Protein AF-A0A924KSQ8-F1 (afdb_monomer)

pLDDT: mean 70.54, std 17.32, range [38.16, 94.81]

Solvent-accessible surface area (backbone atoms only — not comparable to full-atom values): 5058 Å² total; per-residue (Å²): 139,86,83,75,82,76,85,67,76,65,62,59,57,54,50,54,51,51,52,50,52,54,52,53,51,53,56,52,53,62,58,58,72,62,70,73,80,62,87,92,65,68,53,70,46,81,47,79,50,79,47,78,81,49,103,78,31,40,35,40,37,42,36,40,36,39,37,47,100,92,48,76,49,78,51,73,50,74,49,76,83

Structure (mmCIF, N/CA/C/O backbone):
data_AF-A0A924KSQ8-F1
#
_entry.id   AF-A0A924KSQ8-F1
#
loop_
_atom_site.group_PDB
_atom_site.id
_atom_site.type_symbol
_atom_site.label_atom_id
_atom_site.label_alt_id
_atom_site.label_comp_id
_atom_site.label_asym_id
_atom_site.label_entity_id
_atom_site.label_seq_id
_atom_site.pdbx_PDB_ins_code
_atom_site.Cartn_x
_atom_site.Cartn_y
_atom_site.Cartn_z
_atom_site.occupancy
_atom_site.B_iso_or_equiv
_atom_site.auth_seq_id
_atom_site.auth_comp_id
_atom_site.auth_asym_id
_atom_site.auth_atom_id
_atom_site.pdbx_PDB_model_num
ATOM 1 N N . MET A 1 1 ? 16.434 11.045 54.935 1.00 40.16 1 MET A N 1
ATOM 2 C CA . MET A 1 1 ? 16.280 12.031 53.845 1.00 40.16 1 MET A CA 1
ATOM 3 C C . MET A 1 1 ? 16.000 11.233 52.578 1.00 40.16 1 MET A C 1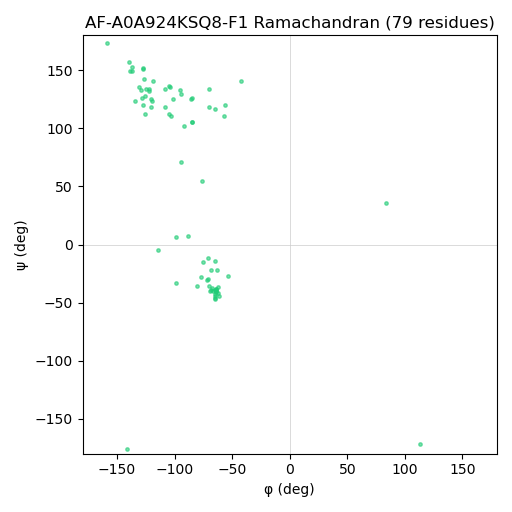
ATOM 5 O O . MET A 1 1 ? 16.879 10.504 52.147 1.00 40.16 1 MET A O 1
ATOM 9 N N . ASN A 1 2 ? 14.752 11.219 52.100 1.00 38.16 2 ASN A N 1
ATOM 10 C CA . ASN A 1 2 ? 14.304 10.366 50.992 1.00 38.16 2 ASN A CA 1
ATOM 11 C C . ASN A 1 2 ? 14.198 11.236 49.731 1.00 38.16 2 ASN A C 1
ATOM 13 O O . ASN A 1 2 ? 13.362 12.136 49.694 1.00 38.16 2 ASN A O 1
ATOM 17 N N . ILE A 1 3 ? 15.082 11.037 48.752 1.00 49.28 3 ILE A N 1
ATOM 18 C CA . ILE A 1 3 ? 15.092 11.810 47.504 1.00 49.28 3 ILE A CA 1
ATOM 19 C C . ILE A 1 3 ? 14.225 11.042 46.508 1.00 49.28 3 ILE A C 1
ATOM 21 O O . ILE A 1 3 ? 14.648 10.018 45.977 1.00 49.28 3 ILE A O 1
ATOM 25 N N . GLN A 1 4 ? 12.991 11.496 46.286 1.00 48.91 4 GLN A N 1
ATOM 26 C CA . GLN A 1 4 ? 12.183 10.966 45.190 1.00 48.91 4 GLN A CA 1
ATOM 27 C C . GLN A 1 4 ? 12.769 11.428 43.845 1.00 48.91 4 GLN A C 1
ATOM 29 O O . GLN A 1 4 ? 13.062 12.618 43.703 1.00 48.91 4 GLN A O 1
ATOM 34 N N . PRO A 1 5 ? 12.927 10.539 42.848 1.00 49.03 5 PRO A N 1
ATOM 35 C CA . PRO A 1 5 ? 13.264 10.954 41.496 1.00 49.03 5 PRO A CA 1
ATOM 36 C C . PRO A 1 5 ? 12.048 11.658 40.887 1.00 49.03 5 PRO A C 1
ATOM 38 O O . PRO A 1 5 ? 10.966 11.085 40.758 1.00 49.03 5 PRO A O 1
ATOM 41 N N . THR A 1 6 ? 12.214 12.930 40.545 1.00 52.62 6 THR A N 1
ATOM 42 C CA . THR A 1 6 ? 11.217 13.712 39.822 1.00 52.62 6 THR A CA 1
ATOM 43 C C . THR A 1 6 ? 11.044 13.123 38.423 1.00 52.62 6 THR A C 1
ATOM 45 O O . THR A 1 6 ? 11.970 13.105 37.616 1.00 52.62 6 THR A O 1
ATOM 48 N N . ASN A 1 7 ? 9.844 12.617 38.130 1.00 54.91 7 ASN A N 1
ATOM 49 C CA . ASN A 1 7 ? 9.447 12.233 36.779 1.00 54.91 7 ASN A CA 1
ATOM 50 C C . ASN A 1 7 ? 9.595 13.456 35.867 1.00 54.91 7 ASN A C 1
ATOM 52 O O . ASN A 1 7 ? 8.856 14.426 36.019 1.00 54.91 7 ASN A O 1
ATOM 56 N N . THR A 1 8 ? 10.564 13.435 34.951 1.00 49.81 8 THR A N 1
ATOM 57 C CA . THR A 1 8 ? 10.835 14.534 34.021 1.00 49.81 8 THR A CA 1
ATOM 58 C C . THR A 1 8 ? 9.931 14.417 32.782 1.00 49.81 8 THR A C 1
ATOM 60 O O . THR A 1 8 ? 10.196 13.596 31.898 1.00 49.81 8 THR A O 1
ATOM 63 N N . PRO A 1 9 ? 8.881 15.253 32.640 1.00 52.56 9 PRO A N 1
ATOM 64 C CA . PRO A 1 9 ? 8.002 15.246 31.461 1.00 52.56 9 PRO A CA 1
ATOM 65 C C . PRO A 1 9 ? 8.723 15.651 30.160 1.00 52.56 9 PRO A C 1
ATOM 67 O O . PRO A 1 9 ? 8.224 15.407 29.063 1.00 5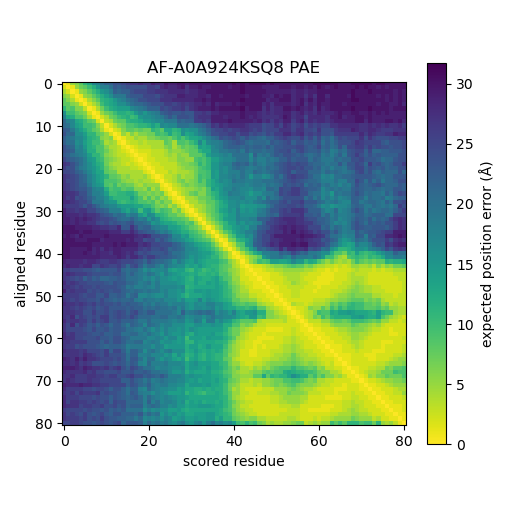2.56 9 PRO A O 1
ATOM 70 N N . PHE A 1 10 ? 9.927 16.222 30.260 1.00 52.72 10 PHE A N 1
ATOM 71 C CA . PHE A 1 10 ? 10.728 16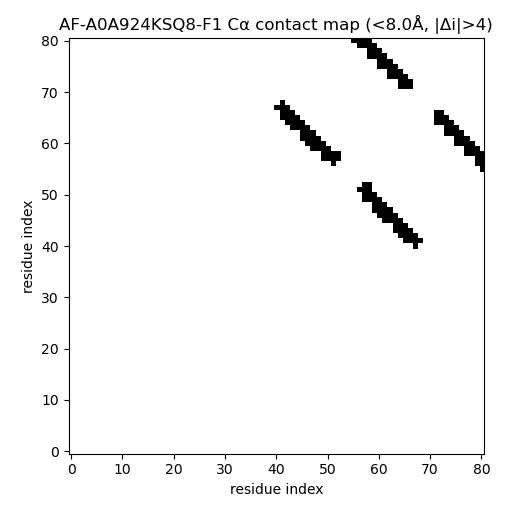.706 29.132 1.00 52.72 10 PHE A CA 1
ATOM 72 C C . PHE A 1 10 ? 11.271 15.595 28.215 1.00 52.72 10 PHE A C 1
ATOM 74 O O . PHE A 1 10 ? 11.544 15.841 27.041 1.00 52.72 10 PHE A O 1
ATOM 81 N N . THR A 1 11 ? 11.385 14.360 28.712 1.00 53.81 11 THR A N 1
ATOM 82 C CA . THR A 1 11 ? 11.992 13.245 27.964 1.00 53.81 11 THR A CA 1
ATOM 83 C C . THR A 1 11 ? 11.099 12.748 26.819 1.00 53.81 11 THR A C 1
ATOM 85 O O . THR A 1 11 ? 11.600 12.309 25.786 1.00 53.81 11 THR A O 1
ATOM 88 N N . ASN A 1 12 ? 9.774 12.841 26.962 1.00 56.09 12 ASN A N 1
ATOM 89 C CA . ASN A 1 12 ? 8.827 12.358 25.949 1.00 56.09 12 ASN A CA 1
ATOM 90 C C . ASN A 1 12 ? 8.649 13.353 24.792 1.00 56.09 12 ASN A C 1
ATOM 92 O O . ASN A 1 12 ? 8.555 12.935 23.640 1.00 56.09 12 ASN A O 1
ATOM 96 N N . GLY A 1 13 ? 8.685 14.659 25.077 1.00 59.31 13 GLY A N 1
ATOM 97 C CA . GLY A 1 13 ? 8.634 15.702 24.046 1.00 59.31 13 GLY A CA 1
ATOM 98 C C . GLY A 1 13 ? 9.874 15.703 23.150 1.00 59.31 13 GLY A C 1
ATOM 99 O O . GLY A 1 13 ? 9.756 15.808 21.932 1.00 59.31 13 GLY A O 1
ATOM 100 N N . ALA A 1 14 ? 11.057 15.489 23.735 1.00 60.28 14 ALA A N 1
ATOM 101 C CA . ALA A 1 14 ? 12.303 15.372 22.980 1.00 60.28 14 ALA A CA 1
ATOM 102 C C . ALA A 1 14 ? 12.316 14.144 22.050 1.00 60.28 14 ALA A C 1
ATOM 104 O O . ALA A 1 14 ? 12.781 14.239 20.917 1.00 60.28 14 ALA A O 1
ATOM 105 N N . LYS A 1 15 ? 11.755 13.009 22.496 1.00 61.38 15 LYS A N 1
ATOM 106 C CA . LYS A 1 15 ? 11.600 11.802 21.667 1.00 61.38 15 LYS A CA 1
ATOM 107 C C . LYS A 1 15 ? 10.646 12.032 20.497 1.00 61.38 15 LYS A C 1
ATOM 109 O O . LYS A 1 15 ? 10.993 11.695 19.373 1.00 61.38 15 LYS A O 1
ATOM 114 N N . LEU A 1 16 ? 9.491 12.654 20.743 1.00 62.97 16 LEU A N 1
ATOM 115 C CA . LEU A 1 16 ? 8.522 12.982 19.694 1.00 62.97 16 LEU A CA 1
ATOM 116 C C . LEU A 1 16 ? 9.121 13.931 18.646 1.00 62.97 16 LEU A C 1
ATOM 118 O O . LEU A 1 16 ? 8.971 13.704 17.448 1.00 62.97 16 LEU A O 1
ATOM 122 N N . LEU A 1 17 ? 9.840 14.962 19.098 1.00 68.94 17 LEU A N 1
ATOM 123 C CA . LEU A 1 17 ? 10.505 15.919 18.218 1.00 68.94 17 LEU A CA 1
ATOM 124 C C . LEU A 1 17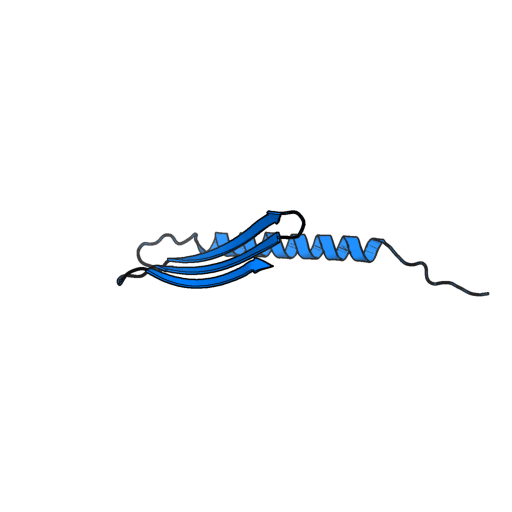 ? 11.607 15.250 17.386 1.00 68.94 17 LEU A C 1
ATOM 126 O O . LEU A 1 17 ? 11.683 15.481 16.182 1.00 68.94 17 LEU A O 1
ATOM 130 N N . ALA A 1 18 ? 12.415 14.379 17.997 1.00 66.06 18 ALA A N 1
ATOM 131 C CA . ALA A 1 18 ? 13.433 13.606 17.291 1.00 66.06 18 ALA A CA 1
ATOM 132 C C . ALA A 1 18 ? 12.817 12.668 16.237 1.00 66.06 18 ALA A C 1
ATOM 134 O O . ALA A 1 18 ? 13.316 12.598 15.116 1.00 66.06 18 ALA A O 1
ATOM 135 N N . SER A 1 19 ? 11.703 11.998 16.557 1.00 59.00 19 SER A N 1
ATOM 136 C CA . SER A 1 19 ? 10.964 11.159 15.606 1.00 59.00 19 SER A CA 1
ATOM 137 C C . SER A 1 19 ? 10.382 11.965 14.440 1.00 59.00 19 SER A C 1
ATOM 139 O O . SER A 1 19 ? 10.451 11.511 13.299 1.00 59.00 19 SER A O 1
ATOM 141 N N . LEU A 1 20 ? 9.865 13.173 14.694 1.00 63.78 20 LEU A N 1
ATOM 142 C CA . LEU A 1 20 ? 9.388 14.069 13.637 1.00 63.78 20 LEU A CA 1
ATOM 143 C C . LEU A 1 20 ? 10.530 14.527 12.721 1.00 63.78 20 LEU A C 1
ATOM 145 O O . LEU A 1 20 ? 10.375 14.494 11.504 1.00 63.78 20 LEU A O 1
ATOM 149 N N . PHE A 1 21 ? 11.677 14.910 13.289 1.00 62.84 21 PHE A N 1
ATOM 150 C CA . PHE A 1 21 ? 12.856 15.324 12.519 1.00 62.84 21 PHE A CA 1
ATOM 151 C C . PHE A 1 21 ? 13.428 14.190 11.658 1.00 62.84 21 PHE A C 1
ATOM 153 O O . PHE A 1 21 ? 13.798 14.410 10.505 1.00 62.84 21 PHE A O 1
ATOM 160 N N . LEU A 1 22 ? 13.483 12.966 12.188 1.00 60.44 22 LEU A N 1
ATOM 161 C CA . LEU A 1 22 ? 13.902 11.786 11.423 1.00 60.44 22 LEU A CA 1
ATOM 162 C C . LEU A 1 22 ? 12.935 11.483 10.269 1.00 60.44 22 LEU A C 1
ATOM 164 O O . LEU A 1 22 ? 13.372 11.176 9.164 1.00 60.44 22 LEU A O 1
ATOM 168 N N . CYS A 1 23 ? 11.628 11.625 10.496 1.00 54.69 23 CYS A N 1
ATOM 169 C CA . CYS A 1 23 ? 10.619 11.433 9.455 1.00 54.69 23 CYS A CA 1
ATOM 170 C C . CYS A 1 23 ? 10.739 12.482 8.333 1.00 5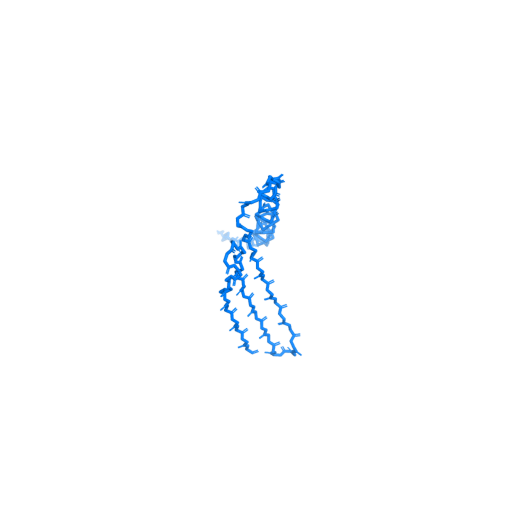4.69 23 CYS A C 1
ATOM 172 O O . CYS A 1 23 ? 10.779 12.131 7.154 1.00 54.69 23 CYS A O 1
ATOM 174 N N . THR A 1 24 ? 10.869 13.769 8.674 1.00 58.44 24 THR A N 1
ATOM 175 C CA . THR A 1 24 ? 10.962 14.844 7.668 1.00 58.44 24 THR A CA 1
ATOM 176 C C . THR A 1 24 ? 12.254 14.780 6.856 1.00 58.44 24 THR A C 1
ATOM 178 O O . THR A 1 24 ? 12.227 15.014 5.647 1.00 58.44 24 THR A O 1
ATOM 181 N N . THR A 1 25 ? 13.374 14.417 7.485 1.00 58.62 25 THR A N 1
ATOM 182 C CA . THR A 1 25 ? 14.661 14.242 6.791 1.00 58.62 25 THR A CA 1
ATOM 183 C C . THR A 1 25 ? 14.663 13.039 5.852 1.00 58.62 25 THR A C 1
ATOM 185 O O . THR A 1 25 ? 15.166 13.163 4.737 1.00 58.62 25 THR A O 1
ATOM 188 N N . PHE A 1 26 ? 14.043 11.919 6.236 1.00 55.69 26 PHE A N 1
ATOM 189 C CA . PHE A 1 26 ? 13.905 10.749 5.362 1.00 55.69 26 PHE A CA 1
ATOM 190 C C . PHE A 1 26 ? 13.024 11.035 4.135 1.00 55.69 26 PHE A C 1
ATOM 192 O O . PHE A 1 26 ? 13.348 10.635 3.017 1.00 55.69 26 PHE A O 1
ATOM 199 N N . CYS A 1 27 ? 11.938 11.794 4.310 1.00 54.88 27 CYS A N 1
ATOM 200 C CA . CYS A 1 27 ? 11.109 12.236 3.187 1.00 54.88 27 CYS A CA 1
ATOM 201 C C . CYS A 1 27 ? 11.879 13.172 2.237 1.00 54.88 27 CYS A C 1
ATOM 203 O O . CYS A 1 27 ? 11.738 13.068 1.020 1.00 54.88 27 CYS A O 1
ATOM 205 N N . ALA A 1 28 ? 12.723 14.062 2.769 1.00 53.22 28 ALA A N 1
ATOM 206 C CA . ALA A 1 28 ? 13.516 14.988 1.960 1.00 53.22 28 ALA A CA 1
ATOM 207 C C . ALA A 1 28 ? 14.615 14.285 1.141 1.00 53.22 28 ALA A C 1
ATOM 209 O O . ALA A 1 28 ? 14.817 14.625 -0.025 1.00 53.22 28 ALA A O 1
ATOM 210 N N . THR A 1 29 ? 15.301 13.284 1.704 1.00 56.44 29 THR A N 1
ATOM 211 C CA . THR A 1 29 ? 16.332 12.518 0.977 1.00 56.44 29 THR A CA 1
ATOM 212 C C . THR A 1 29 ? 15.735 11.626 -0.110 1.00 56.44 29 THR A C 1
ATOM 214 O O . THR A 1 29 ? 16.310 11.529 -1.195 1.00 56.44 29 THR A O 1
ATOM 217 N N . ALA A 1 30 ? 14.554 11.047 0.126 1.00 52.56 30 ALA A N 1
ATOM 218 C CA . ALA A 1 30 ? 13.827 10.280 -0.884 1.00 52.56 30 ALA A CA 1
ATOM 219 C C . ALA A 1 30 ? 13.427 11.138 -2.101 1.00 52.56 30 ALA A C 1
ATOM 221 O O . ALA A 1 30 ? 13.499 10.668 -3.235 1.00 52.56 30 ALA A O 1
ATOM 222 N N . MET A 1 31 ? 13.071 12.412 -1.890 1.00 56.59 31 MET A N 1
ATOM 223 C CA . MET A 1 31 ? 12.792 13.359 -2.981 1.00 56.59 31 MET A CA 1
ATOM 224 C C . MET A 1 31 ? 14.063 13.892 -3.662 1.00 56.59 31 MET A C 1
ATOM 226 O O . MET A 1 31 ? 14.032 14.232 -4.839 1.00 56.59 31 MET A O 1
ATOM 230 N N . ALA A 1 32 ? 15.197 13.960 -2.959 1.00 51.84 32 ALA A N 1
ATOM 231 C CA . ALA A 1 32 ? 16.462 14.403 -3.551 1.00 51.84 32 ALA A CA 1
ATOM 232 C C . ALA A 1 32 ? 17.049 13.373 -4.540 1.00 51.84 32 ALA A C 1
ATOM 234 O O . ALA A 1 32 ? 17.685 13.757 -5.520 1.00 51.84 32 ALA A O 1
ATOM 235 N N . GLN A 1 33 ? 16.793 12.073 -4.343 1.00 52.69 33 GLN A 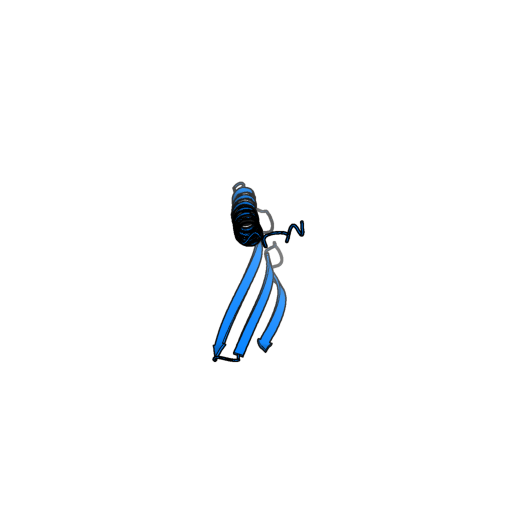N 1
ATOM 236 C CA . GLN A 1 33 ? 17.212 11.025 -5.287 1.00 52.69 33 GLN A CA 1
ATOM 237 C C . GLN A 1 33 ? 16.432 11.018 -6.612 1.00 52.69 33 GLN A C 1
ATOM 239 O O . GLN A 1 33 ? 16.869 10.357 -7.552 1.00 52.69 33 GLN A O 1
ATOM 244 N N . SER A 1 34 ? 15.323 11.754 -6.736 1.00 51.41 34 SER A N 1
ATOM 245 C CA . SER A 1 34 ? 14.596 11.880 -8.009 1.00 51.41 34 SER A CA 1
ATOM 246 C C . SER A 1 34 ? 15.103 13.024 -8.900 1.00 51.41 34 SER A C 1
ATOM 248 O O . SER A 1 34 ? 14.465 13.334 -9.902 1.00 51.41 34 SER A O 1
ATOM 250 N N . SER A 1 35 ? 16.214 13.680 -8.538 1.00 47.66 35 SER A N 1
ATOM 251 C CA . SER A 1 35 ? 16.760 14.837 -9.269 1.00 47.66 35 SER A CA 1
ATOM 252 C C . SER A 1 35 ? 17.471 14.481 -10.581 1.00 47.66 35 SER A C 1
ATOM 254 O O . SER A 1 35 ? 17.686 15.374 -11.398 1.00 47.66 35 SER A O 1
ATOM 256 N N . ASP A 1 36 ? 17.816 13.215 -10.819 1.00 47.59 36 ASP A N 1
ATOM 257 C CA . ASP A 1 36 ? 18.384 12.774 -12.097 1.00 47.59 36 ASP A CA 1
ATOM 258 C C . ASP A 1 36 ? 17.278 12.252 -13.016 1.00 47.59 36 ASP A C 1
ATOM 260 O O . ASP A 1 36 ? 17.168 11.061 -13.305 1.00 47.59 36 ASP A O 1
ATOM 264 N N . ALA A 1 37 ? 16.461 13.178 -13.514 1.00 48.78 37 ALA A N 1
ATOM 265 C CA . ALA A 1 37 ? 15.581 12.953 -14.656 1.00 48.78 37 ALA A CA 1
ATOM 266 C C . ALA A 1 37 ? 16.392 12.968 -15.968 1.00 48.78 37 ALA A C 1
ATOM 268 O O . ALA A 1 37 ? 16.110 13.732 -16.889 1.00 48.78 37 ALA A O 1
ATOM 269 N N . THR A 1 38 ? 17.428 12.129 -16.050 1.00 49.41 38 THR A N 1
ATOM 270 C CA . THR A 1 38 ? 17.916 11.659 -17.347 1.00 49.41 38 THR A CA 1
ATOM 271 C C . THR A 1 38 ? 17.065 10.451 -17.731 1.00 49.41 38 THR A C 1
ATOM 273 O O . THR A 1 38 ? 16.832 9.549 -16.930 1.00 49.41 38 THR A O 1
ATOM 276 N N . SER A 1 39 ? 16.495 10.536 -18.930 1.00 55.97 39 SER A N 1
ATOM 277 C CA . SER A 1 39 ? 15.555 9.598 -19.545 1.00 55.97 39 SER A CA 1
ATOM 278 C C . SER A 1 39 ? 15.949 8.125 -19.330 1.00 55.97 39 SER A C 1
ATOM 280 O O . SER A 1 39 ? 17.124 7.796 -19.452 1.00 55.97 39 SER A O 1
ATOM 282 N N . GLU A 1 40 ? 14.961 7.255 -19.075 1.00 54.34 40 GLU A N 1
ATOM 283 C CA . GLU A 1 40 ? 15.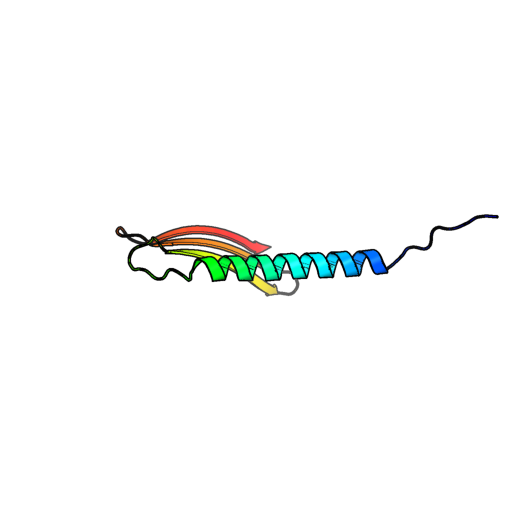057 5.773 -19.072 1.00 54.34 40 GLU A CA 1
ATOM 284 C C . GLU A 1 40 ? 15.561 5.046 -17.808 1.00 54.34 40 GLU A C 1
ATOM 286 O O . GLU A 1 40 ? 16.185 3.990 -17.902 1.00 54.34 40 GLU A O 1
ATOM 291 N N . LYS A 1 41 ? 15.251 5.519 -16.595 1.00 55.50 41 LYS A N 1
ATOM 292 C CA . LYS A 1 41 ? 15.348 4.646 -15.407 1.00 55.50 41 LYS A CA 1
ATOM 293 C C . LYS A 1 41 ? 13.975 4.204 -14.913 1.00 55.50 41 LYS A C 1
ATOM 295 O O . LYS A 1 41 ? 13.081 5.049 -14.828 1.00 55.50 41 LYS A O 1
ATOM 300 N N . PRO A 1 42 ? 13.806 2.914 -14.553 1.00 59.84 42 PRO A N 1
ATOM 301 C CA . PRO A 1 42 ? 12.553 2.432 -14.005 1.00 59.84 42 PRO A CA 1
ATOM 302 C C . PRO A 1 42 ? 12.173 3.247 -12.768 1.00 59.84 42 PRO A C 1
ATOM 304 O O . PRO A 1 42 ? 12.931 3.345 -11.798 1.00 59.84 42 PRO A O 1
ATOM 307 N N . ALA A 1 43 ? 11.011 3.891 -12.837 1.00 73.69 43 ALA A N 1
ATOM 308 C CA . ALA A 1 43 ? 10.536 4.790 -11.801 1.00 73.69 43 ALA A CA 1
ATOM 309 C C . ALA A 1 43 ? 9.834 3.965 -10.719 1.00 73.69 43 ALA A C 1
ATOM 311 O O . ALA A 1 43 ? 8.714 3.485 -10.907 1.00 73.69 43 ALA A O 1
ATOM 312 N N . SER A 1 44 ? 10.500 3.795 -9.578 1.00 80.25 44 SER A N 1
ATOM 313 C CA . SER A 1 44 ? 9.896 3.176 -8.399 1.00 80.25 44 SER A CA 1
ATOM 314 C C . SER A 1 44 ? 9.145 4.225 -7.578 1.00 80.25 44 SER A C 1
ATOM 316 O O . SER A 1 44 ? 9.716 5.241 -7.185 1.00 80.25 44 SER A O 1
ATOM 318 N N . LYS A 1 45 ? 7.860 3.986 -7.307 1.00 83.25 45 LYS A N 1
ATOM 319 C CA . LYS A 1 45 ? 7.003 4.849 -6.488 1.00 83.25 45 LYS A CA 1
ATOM 320 C C . LYS A 1 45 ? 6.471 4.067 -5.292 1.00 83.25 45 LYS A C 1
ATOM 322 O O . LYS A 1 45 ? 5.716 3.115 -5.468 1.00 83.25 45 LYS A O 1
ATOM 327 N N . LEU A 1 46 ? 6.820 4.516 -4.088 1.00 85.44 46 LEU A N 1
ATOM 328 C CA . LEU A 1 46 ? 6.230 4.045 -2.836 1.00 85.44 46 LEU A CA 1
ATOM 329 C C . LEU A 1 46 ? 5.085 4.979 -2.427 1.00 85.44 46 LEU A C 1
ATOM 331 O O . LEU A 1 46 ? 5.256 6.197 -2.398 1.00 85.44 46 LEU A O 1
ATOM 335 N N . THR A 1 47 ? 3.925 4.411 -2.117 1.00 85.56 47 THR A N 1
ATOM 336 C CA . THR A 1 47 ? 2.750 5.122 -1.598 1.00 85.56 47 THR A CA 1
ATOM 337 C C . THR A 1 47 ? 2.364 4.514 -0.255 1.00 85.56 47 THR A C 1
ATOM 339 O O . THR A 1 47 ? 2.339 3.293 -0.116 1.00 85.56 47 THR A O 1
ATOM 342 N N . LEU A 1 48 ? 2.095 5.373 0.726 1.00 90.25 48 LEU A N 1
ATOM 343 C CA . LEU A 1 48 ? 1.558 5.009 2.034 1.00 90.25 48 LEU A CA 1
ATOM 344 C C . LEU A 1 48 ? 0.234 5.748 2.214 1.00 90.25 48 LEU A C 1
ATOM 346 O O . LEU A 1 48 ? 0.209 6.975 2.085 1.00 90.25 48 LEU A O 1
ATOM 350 N N . GLY A 1 49 ? -0.838 5.020 2.509 1.00 87.56 49 GLY A N 1
ATOM 351 C CA . GLY A 1 49 ? -2.142 5.592 2.819 1.00 87.56 49 GLY A CA 1
ATOM 352 C C . GLY A 1 49 ? -2.590 5.227 4.227 1.00 87.56 49 GLY A C 1
ATOM 353 O O . GLY A 1 49 ? -2.354 4.127 4.725 1.00 87.56 49 GLY A O 1
ATOM 354 N N . LEU A 1 50 ? -3.213 6.197 4.891 1.00 90.25 50 LEU A N 1
ATOM 355 C CA . LEU A 1 50 ? -3.872 6.041 6.182 1.00 90.25 50 LEU A CA 1
ATOM 356 C C . LEU A 1 50 ? -5.282 6.606 6.041 1.00 90.25 50 LEU A C 1
ATOM 358 O O . LEU A 1 50 ? -5.455 7.753 5.624 1.00 90.25 50 LEU A O 1
ATOM 362 N N . TYR A 1 51 ? -6.278 5.806 6.395 1.00 88.44 51 TYR A N 1
ATOM 363 C CA . TYR A 1 51 ? -7.689 6.129 6.248 1.00 88.44 51 TYR A CA 1
ATOM 364 C C . TYR A 1 51 ? -8.411 5.958 7.578 1.00 88.44 51 TYR A C 1
ATOM 366 O O . TYR A 1 51 ? -8.147 5.031 8.344 1.00 88.44 51 TYR A O 1
ATOM 374 N N . HIS A 1 52 ? -9.359 6.852 7.828 1.00 91.00 52 HIS A N 1
ATOM 375 C CA . HIS A 1 52 ? -10.254 6.806 8.973 1.00 91.00 52 HIS A CA 1
ATOM 376 C C 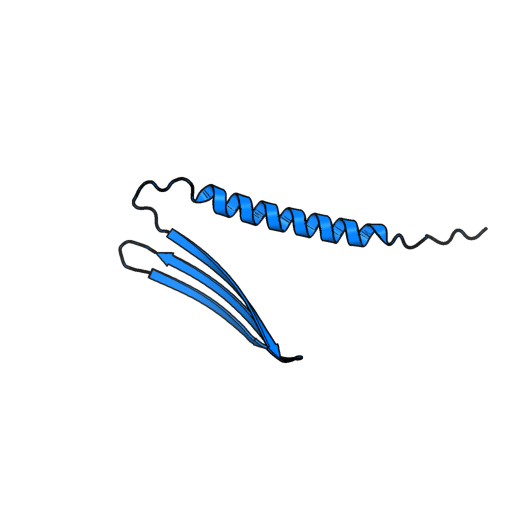. HIS A 1 52 ? -11.682 6.854 8.440 1.00 91.00 52 HIS A C 1
ATOM 378 O O . HIS A 1 52 ? -12.089 7.852 7.844 1.00 91.00 52 HIS A O 1
ATOM 384 N N . PHE A 1 53 ? -12.412 5.753 8.597 1.00 86.56 53 PHE A N 1
ATOM 385 C CA . PHE A 1 53 ? -13.762 5.593 8.056 1.00 86.56 53 PHE A CA 1
ATOM 386 C C . PHE A 1 53 ? -14.841 5.849 9.109 1.00 86.56 53 PHE A C 1
ATOM 388 O O . PHE A 1 53 ? -15.919 6.336 8.782 1.00 86.56 53 PHE A O 1
ATOM 395 N N . SER A 1 54 ? -14.563 5.514 10.370 1.00 85.94 54 SER A N 1
ATOM 396 C CA . SER A 1 54 ? -15.463 5.728 11.506 1.00 85.94 54 SER A CA 1
ATOM 397 C C . SER A 1 54 ? -14.669 5.735 12.808 1.00 85.94 54 SER A C 1
ATOM 399 O O . SER A 1 54 ? -13.499 5.376 12.803 1.00 85.94 54 SER A O 1
ATOM 401 N N . GLU A 1 55 ? -15.320 6.061 13.924 1.00 78.19 55 GLU A N 1
ATOM 402 C CA . GLU A 1 55 ? -14.703 6.158 15.256 1.00 78.19 55 GLU A CA 1
ATOM 403 C C . GLU A 1 55 ? -13.920 4.901 15.689 1.00 78.19 55 GLU A C 1
ATOM 405 O O . GLU A 1 55 ? -12.959 5.005 16.445 1.00 78.19 55 GLU A O 1
ATOM 410 N N . THR A 1 56 ? -14.280 3.719 15.175 1.00 83.75 56 THR A N 1
ATOM 411 C CA . THR A 1 56 ? -13.535 2.465 15.392 1.00 83.75 56 THR A CA 1
ATOM 412 C C . THR A 1 56 ? -12.905 1.897 14.121 1.00 83.75 56 THR A C 1
ATOM 414 O O . THR A 1 56 ? -12.227 0.880 14.199 1.00 83.75 56 THR A O 1
ATOM 417 N N . GLY A 1 57 ? -13.158 2.506 12.961 1.00 83.50 57 GLY A N 1
ATOM 418 C CA . GLY A 1 57 ? -12.795 1.965 11.654 1.00 83.50 57 GLY A CA 1
ATOM 419 C C . GLY A 1 57 ? -11.600 2.683 11.045 1.00 83.50 57 GLY A C 1
ATOM 420 O O . GLY A 1 57 ? -11.723 3.838 10.619 1.00 83.50 57 GLY A O 1
ATOM 421 N N . TYR A 1 58 ? -10.478 1.981 10.925 1.00 91.81 58 TYR A N 1
ATOM 422 C CA . TYR A 1 58 ? -9.242 2.503 10.343 1.00 91.81 58 TYR A CA 1
ATOM 423 C C . TYR A 1 58 ? -8.734 1.574 9.252 1.00 91.81 58 TYR A C 1
ATOM 425 O O . TYR A 1 58 ? -8.919 0.359 9.304 1.00 91.81 58 TYR A O 1
ATOM 433 N N . ALA A 1 59 ? -8.036 2.136 8.274 1.00 91.31 59 ALA A N 1
ATOM 434 C CA . ALA A 1 59 ? -7.274 1.336 7.336 1.00 91.31 59 ALA A CA 1
ATOM 435 C C . ALA A 1 59 ? -5.929 1.962 7.023 1.00 91.31 59 ALA A C 1
ATOM 437 O O . ALA A 1 59 ? -5.727 3.171 7.147 1.00 91.31 59 ALA A O 1
ATOM 438 N N . SER A 1 60 ? -5.014 1.115 6.589 1.00 92.88 60 SER A N 1
ATOM 439 C CA . SER A 1 60 ? -3.732 1.520 6.057 1.00 92.88 60 SER A CA 1
ATOM 440 C C . SER A 1 60 ? -3.381 0.684 4.843 1.00 92.88 60 SER A C 1
ATOM 442 O O . SER A 1 60 ? -3.749 -0.490 4.735 1.00 92.88 60 SER A O 1
ATOM 444 N N . ASP A 1 61 ? -2.649 1.298 3.926 1.00 92.12 61 ASP A N 1
ATOM 445 C CA . ASP A 1 61 ? -2.079 0.603 2.790 1.00 92.12 61 ASP A CA 1
ATOM 446 C C . ASP A 1 61 ? -0.639 1.032 2.531 1.00 92.12 61 ASP A C 1
ATOM 448 O O . ASP A 1 61 ? -0.217 2.157 2.811 1.00 92.12 61 ASP A O 1
ATOM 452 N N . ILE A 1 62 ? 0.119 0.081 2.000 1.00 93.50 62 ILE A N 1
ATOM 453 C CA . ILE A 1 62 ? 1.458 0.293 1.472 1.00 93.50 62 ILE A CA 1
ATOM 454 C C . ILE A 1 62 ? 1.445 -0.244 0.053 1.00 93.50 62 ILE A C 1
ATOM 456 O O . ILE A 1 62 ? 1.070 -1.395 -0.167 1.00 93.50 62 ILE A O 1
ATOM 460 N N . ASN A 1 63 ? 1.878 0.571 -0.902 1.00 91.50 63 ASN A N 1
ATOM 461 C CA . ASN A 1 63 ? 1.900 0.202 -2.307 1.00 91.50 63 ASN A CA 1
ATOM 462 C C . ASN A 1 63 ? 3.231 0.599 -2.951 1.00 91.50 63 ASN A C 1
ATOM 464 O O . ASN A 1 63 ? 3.627 1.764 -2.917 1.00 91.50 63 ASN A O 1
ATOM 468 N N . LEU A 1 64 ? 3.915 -0.375 -3.543 1.00 89.44 64 LEU A N 1
ATOM 469 C CA . LEU A 1 64 ? 5.114 -0.184 -4.340 1.00 89.44 64 LEU A CA 1
ATOM 470 C C . LEU A 1 64 ? 4.771 -0.418 -5.809 1.00 89.44 64 LEU A C 1
ATOM 472 O O . LEU A 1 64 ? 4.410 -1.524 -6.210 1.00 89.44 64 LEU A O 1
ATOM 476 N N . ARG A 1 65 ? 4.950 0.621 -6.618 1.00 89.38 65 ARG A N 1
ATOM 477 C CA . ARG A 1 65 ? 4.914 0.529 -8.074 1.00 89.38 65 ARG A CA 1
ATOM 478 C C . ARG A 1 65 ? 6.320 0.592 -8.629 1.00 89.38 65 ARG A C 1
ATOM 480 O O . ARG A 1 65 ? 7.072 1.489 -8.260 1.00 89.38 65 ARG A O 1
ATOM 487 N N . ASN A 1 66 ? 6.626 -0.279 -9.575 1.00 87.12 66 ASN A N 1
ATOM 488 C CA . ASN A 1 66 ? 7.790 -0.150 -10.433 1.00 87.12 66 ASN A CA 1
ATOM 489 C C . ASN A 1 66 ? 7.337 -0.045 -11.893 1.00 87.12 66 ASN A C 1
ATOM 491 O O . ASN A 1 66 ? 6.634 -0.930 -12.374 1.00 87.12 66 ASN A O 1
ATOM 495 N N . THR A 1 67 ? 7.730 1.025 -12.577 1.00 84.50 67 THR A N 1
ATOM 496 C CA . THR A 1 67 ? 7.446 1.245 -14.003 1.00 84.50 67 THR A CA 1
ATOM 497 C C . THR A 1 67 ? 8.683 0.901 -14.820 1.00 84.50 67 THR A C 1
ATOM 499 O O . THR A 1 67 ? 9.742 1.462 -14.551 1.00 84.50 67 THR A O 1
ATOM 502 N N . GLY A 1 68 ? 8.565 0.014 -15.811 1.00 81.31 68 GLY A N 1
ATOM 503 C CA . GLY A 1 68 ? 9.656 -0.336 -16.729 1.00 81.31 68 GLY A CA 1
ATOM 504 C C . GLY A 1 68 ? 9.182 -0.534 -18.170 1.00 81.31 68 GLY A C 1
ATOM 505 O O . GLY A 1 68 ? 8.004 -0.364 -18.475 1.00 81.31 68 GLY A O 1
ATOM 506 N N . ASP A 1 69 ? 10.096 -0.934 -19.056 1.00 83.38 69 ASP A N 1
ATOM 507 C CA . ASP A 1 69 ? 9.852 -1.011 -20.511 1.00 83.38 69 ASP A CA 1
ATOM 508 C C . ASP A 1 69 ? 8.761 -2.018 -20.911 1.00 83.38 69 ASP A C 1
ATOM 510 O O . ASP A 1 69 ? 8.153 -1.910 -21.974 1.00 83.38 69 ASP A O 1
ATOM 514 N N . TYR A 1 70 ? 8.495 -2.994 -20.042 1.00 81.50 70 TYR A N 1
ATOM 515 C CA . TYR A 1 70 ? 7.490 -4.042 -20.242 1.00 81.50 70 TYR A CA 1
ATOM 516 C C . TYR A 1 70 ? 6.163 -3.753 -19.522 1.00 81.50 70 TYR A C 1
ATOM 518 O O . TYR A 1 70 ? 5.274 -4.605 -19.512 1.00 81.50 70 TYR A O 1
ATOM 526 N N . GLY A 1 71 ? 6.023 -2.567 -18.920 1.00 81.06 71 GLY A N 1
ATOM 527 C CA . GLY A 1 71 ? 4.841 -2.134 -18.178 1.00 81.06 71 GLY A CA 1
ATOM 528 C C . GLY A 1 71 ? 5.080 -1.948 -16.678 1.00 81.06 71 GLY A C 1
ATOM 529 O O . GLY A 1 71 ? 6.208 -1.985 -16.182 1.00 81.06 71 GLY A O 1
ATOM 530 N N . ASP A 1 72 ? 3.980 -1.731 -15.957 1.00 88.62 72 ASP A N 1
ATOM 531 C CA . ASP A 1 72 ? 3.986 -1.453 -14.522 1.00 88.62 72 ASP A CA 1
ATOM 532 C C . ASP A 1 72 ? 3.767 -2.726 -13.698 1.00 88.62 72 ASP A C 1
ATOM 534 O O . ASP A 1 72 ? 2.813 -3.474 -13.919 1.00 88.62 72 ASP A O 1
ATOM 538 N N . VAL A 1 73 ? 4.598 -2.920 -12.675 1.00 90.69 73 VAL A N 1
ATOM 539 C CA . VAL A 1 73 ? 4.416 -3.949 -11.645 1.00 90.69 73 VAL A CA 1
ATOM 540 C C . VAL A 1 73 ? 4.021 -3.282 -10.336 1.00 90.69 73 VAL A C 1
ATOM 542 O O . VAL A 1 73 ? 4.640 -2.304 -9.913 1.00 90.69 73 VAL A O 1
ATOM 545 N N . TRP A 1 74 ? 3.003 -3.838 -9.682 1.00 91.50 74 TRP A N 1
ATOM 546 C CA . TRP A 1 74 ? 2.462 -3.336 -8.425 1.00 91.50 74 TRP A CA 1
ATOM 547 C C . TRP A 1 74 ? 2.525 -4.420 -7.355 1.00 91.50 74 TRP A C 1
ATOM 549 O O . TRP A 1 74 ? 2.094 -5.551 -7.581 1.00 91.50 74 TRP A O 1
ATOM 559 N N . LEU A 1 75 ? 3.032 -4.060 -6.182 1.00 91.75 75 LEU A N 1
ATOM 560 C CA . LEU A 1 75 ? 2.992 -4.887 -4.985 1.00 91.75 75 LEU A CA 1
ATOM 561 C C . LEU A 1 75 ? 2.403 -4.050 -3.856 1.00 91.75 75 LEU A C 1
ATOM 563 O O . LEU A 1 75 ? 2.961 -3.015 -3.498 1.00 91.75 75 LEU A O 1
ATOM 567 N N . GLY A 1 76 ? 1.286 -4.502 -3.294 1.00 92.50 76 GLY A N 1
ATOM 568 C CA . GLY A 1 76 ? 0.588 -3.766 -2.251 1.00 92.50 76 GLY A CA 1
ATOM 569 C C . GLY A 1 76 ? 0.108 -4.651 -1.113 1.00 92.50 76 GLY A C 1
ATOM 570 O O . GLY A 1 76 ? -0.165 -5.836 -1.301 1.00 92.50 76 GLY A O 1
ATOM 571 N N . TYR A 1 77 ? -0.010 -4.043 0.063 1.00 93.06 77 TYR A N 1
ATOM 572 C CA . TYR A 1 77 ? -0.641 -4.619 1.242 1.00 93.06 77 TYR A CA 1
ATOM 573 C C . TYR A 1 77 ? -1.666 -3.632 1.793 1.00 93.06 77 TYR A C 1
ATOM 575 O O . TYR A 1 77 ? -1.359 -2.452 1.946 1.00 93.06 77 TYR A O 1
ATOM 583 N N . TYR A 1 78 ? -2.863 -4.128 2.096 1.00 94.81 78 TYR A N 1
ATOM 584 C CA . TYR A 1 78 ? -3.956 -3.358 2.681 1.00 94.81 78 TYR A CA 1
ATOM 585 C C . TYR A 1 78 ? -4.422 -4.043 3.962 1.00 94.81 78 TYR A C 1
ATOM 587 O O . TYR A 1 78 ? -4.649 -5.254 3.975 1.00 94.81 78 TYR A O 1
ATOM 595 N N . GLN A 1 79 ? -4.606 -3.259 5.018 1.00 93.50 79 GLN A N 1
ATOM 596 C CA . GLN A 1 79 ? -5.160 -3.707 6.287 1.00 93.50 79 GLN A CA 1
ATOM 597 C C . GLN A 1 79 ? -6.267 -2.754 6.718 1.00 93.50 79 GLN A C 1
ATOM 599 O O . GLN A 1 79 ? -6.084 -1.541 6.708 1.00 93.50 79 GLN A O 1
ATOM 604 N N . SER A 1 80 ? -7.383 -3.310 7.180 1.00 92.06 80 SER A N 1
ATOM 605 C CA . SER A 1 80 ? -8.426 -2.561 7.880 1.00 92.06 80 SER A CA 1
ATOM 606 C C . SER A 1 80 ? -8.767 -3.211 9.217 1.00 92.06 80 SER A C 1
AT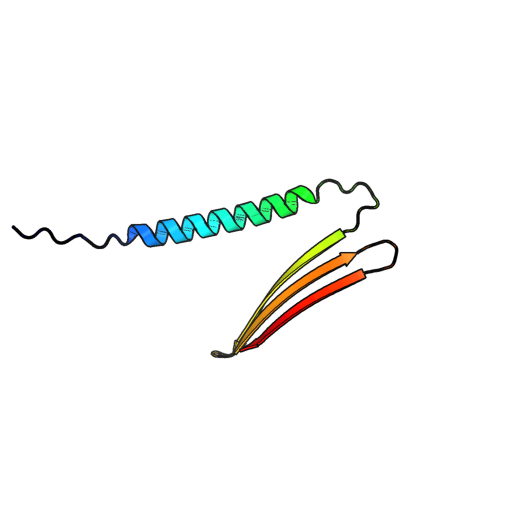OM 608 O O . SER A 1 80 ? -8.614 -4.429 9.366 1.00 92.06 80 SER A O 1
ATOM 610 N N . SER A 1 81 ? -9.220 -2.391 10.163 1.00 81.75 81 SER A N 1
ATOM 611 C CA . SER A 1 81 ? -9.727 -2.756 11.489 1.00 81.75 81 SER A CA 1
ATOM 612 C C . SER A 1 81 ? -10.989 -1.970 11.805 1.00 81.75 81 SER A C 1
ATOM 614 O O . SER A 1 81 ? -11.145 -0.862 11.244 1.00 81.75 81 SER A O 1
#

Secondary structure (DSSP, 8-state):
---PPP--THHHHHHHHHHHHHHHHHHHHHHHGGG---S---EEEEEEEEEEEETTEEEEEEEEEEEETTEEEEEEEEEE-

Radius of gyration: 20.91 Å; Cα contacts (8 Å, |Δi|>4): 78; chains: 1; bounding box: 34×22×74 Å

Mean predicted aligned error: 15.74 Å

Foldseek 3Di:
DDDDPPDDPVVVVVVVVVVVVVVVVVVVVVVVVVPPPPPFDWDKDWDWDWDDDDPQKIKIKIKIWTQHPVGIDIDMDIDMD

Sequence (81 aa):
MNIQPTNTPFTNGAKLLASLFLCTTFCATAMAQSSDATSEKPASKLTLGLYHFSETGYASDINLRNTGDYGDVWLGYYQSS

Nearest PDB structures (foldseek):
  8xcj-assembly1_F  TM=6.796E-01  e=1.812E+00  Escherichia phage Lambda
  3cyg-assembly3_B  TM=4.204E-01  e=4.512E-01  Fervidobacterium nodosum Rt17-B1
  1qyn-assembly1_C  TM=3.481E-01  e=2.114E-01  Escherichia coli
  5npg-assembly1_A  TM=3.443E-01  e=6.188E-01  Drosophila melanogaster
  6mnm-assembly1_C  TM=4.043E-01  e=4.674E+00  Mus musculus